Protein AF-A0A368EXA5-F1 (afdb_monomer_lite)

InterPro domains:
  IPR005554 NOL6/Upt22 [PTHR17972] (6-119)
  IPR035367 Nrap protein, domain 2 [PF17403] (16-129)

Structure (mmCIF, N/CA/C/O backbone):
data_AF-A0A368EXA5-F1
#
_entry.id   AF-A0A368EXA5-F1
#
loop_
_atom_site.group_PDB
_atom_site.id
_atom_site.type_symbol
_atom_site.label_atom_id
_atom_site.label_alt_id
_atom_site.label_comp_id
_atom_site.label_asym_id
_atom_site.label_entity_id
_atom_site.label_seq_id
_atom_site.pdbx_PDB_ins_code
_atom_site.Cartn_x
_atom_site.Cartn_y
_atom_site.Cartn_z
_atom_site.occupancy
_atom_site.B_iso_or_equiv
_atom_site.auth_seq_id
_atom_site.auth_comp_id
_atom_site.auth_asym_id
_atom_site.auth_atom_id
_atom_site.pdbx_PDB_model_num
ATOM 1 N N . MET A 1 1 ? -4.410 -2.209 -12.835 1.00 87.94 1 MET A N 1
ATOM 2 C CA . MET A 1 1 ? -4.441 -1.859 -11.390 1.00 87.94 1 MET A CA 1
ATOM 3 C C . MET A 1 1 ? -5.805 -1.434 -10.788 1.00 87.94 1 MET A C 1
ATOM 5 O O . MET A 1 1 ? -6.372 -2.212 -10.031 1.00 87.94 1 MET A O 1
ATOM 9 N N . ILE A 1 2 ? -6.370 -0.237 -11.056 1.00 87.06 2 ILE A N 1
ATOM 10 C CA . ILE A 1 2 ? -7.522 0.327 -10.282 1.00 87.06 2 ILE A CA 1
ATOM 11 C C . ILE A 1 2 ? -8.749 -0.602 -10.238 1.00 87.06 2 ILE A C 1
ATOM 13 O O . ILE A 1 2 ? -9.361 -0.794 -9.188 1.00 87.06 2 ILE A O 1
ATOM 17 N N . ARG A 1 3 ? -9.100 -1.219 -11.372 1.00 88.31 3 ARG A N 1
ATOM 18 C CA . ARG A 1 3 ? -10.229 -2.160 -11.454 1.00 88.31 3 ARG A CA 1
ATOM 19 C C . ARG A 1 3 ? -10.020 -3.400 -10.575 1.00 88.31 3 ARG A C 1
ATOM 21 O O . ARG A 1 3 ? -10.977 -3.842 -9.946 1.00 88.31 3 ARG A O 1
ATOM 28 N N . ARG A 1 4 ? -8.788 -3.927 -10.514 1.00 88.38 4 ARG A N 1
ATOM 29 C CA . ARG A 1 4 ? -8.401 -5.048 -9.635 1.00 88.38 4 ARG A CA 1
ATOM 30 C C . ARG A 1 4 ? -8.573 -4.647 -8.175 1.00 88.38 4 ARG A C 1
ATOM 32 O O . ARG A 1 4 ? -9.306 -5.311 -7.459 1.00 88.38 4 ARG A O 1
ATOM 39 N N . VAL A 1 5 ? -8.003 -3.509 -7.776 1.00 91.62 5 VAL A N 1
ATOM 40 C CA . VAL A 1 5 ? -8.112 -2.992 -6.401 1.00 91.62 5 VAL A CA 1
ATOM 41 C C . VAL A 1 5 ? -9.574 -2.783 -5.998 1.00 91.62 5 VAL A C 1
ATOM 43 O O . VAL A 1 5 ? -10.008 -3.244 -4.948 1.00 91.62 5 VAL A O 1
ATOM 46 N N . SER A 1 6 ? -10.378 -2.159 -6.862 1.00 90.94 6 SER A N 1
ATOM 47 C CA . SER A 1 6 ? -11.809 -1.956 -6.610 1.00 90.94 6 SER A CA 1
ATOM 48 C C . SER A 1 6 ? -12.578 -3.275 -6.459 1.00 90.94 6 SER A C 1
ATOM 50 O O . SER A 1 6 ? -13.429 -3.392 -5.575 1.00 90.94 6 SER A O 1
ATOM 52 N N . ALA A 1 7 ? -12.287 -4.279 -7.292 1.00 91.69 7 ALA A N 1
ATOM 53 C CA . ALA A 1 7 ? -12.899 -5.601 -7.186 1.00 91.69 7 ALA A CA 1
ATOM 54 C C . ALA A 1 7 ? -12.499 -6.305 -5.880 1.00 91.69 7 ALA A C 1
ATOM 56 O O . ALA A 1 7 ? -13.367 -6.822 -5.173 1.00 91.69 7 ALA A O 1
ATOM 57 N N . GLU A 1 8 ? -11.218 -6.243 -5.515 1.00 92.12 8 GLU A N 1
ATOM 58 C CA . GLU A 1 8 ? -10.704 -6.843 -4.285 1.00 92.12 8 GLU A CA 1
ATOM 59 C C . GLU A 1 8 ? -11.193 -6.151 -3.019 1.00 92.12 8 GLU A C 1
ATOM 61 O O . GLU A 1 8 ? -11.305 -6.796 -1.985 1.00 92.12 8 GLU A O 1
ATOM 66 N N . LEU A 1 9 ? -11.572 -4.878 -3.057 1.00 91.88 9 LEU A N 1
ATOM 67 C CA . LEU A 1 9 ? -12.137 -4.196 -1.887 1.00 91.88 9 LEU A CA 1
ATOM 68 C C . LEU A 1 9 ? -13.663 -4.314 -1.798 1.00 91.88 9 LEU A C 1
ATOM 70 O O . LEU A 1 9 ? -14.253 -4.051 -0.747 1.00 91.88 9 LEU A O 1
ATOM 74 N N . ARG A 1 10 ? -14.323 -4.752 -2.875 1.00 90.69 10 ARG A N 1
ATOM 75 C CA . ARG A 1 10 ? -15.781 -4.859 -2.919 1.00 90.69 10 ARG A CA 1
ATOM 76 C C . ARG A 1 10 ? -16.300 -5.826 -1.850 1.00 90.69 10 ARG A C 1
ATOM 78 O O . ARG A 1 10 ? -15.746 -6.910 -1.651 1.00 90.69 10 ARG A O 1
ATOM 85 N N . HIS A 1 11 ? -17.392 -5.423 -1.197 1.00 88.62 11 HIS A N 1
ATOM 86 C CA . HIS A 1 11 ? -18.092 -6.179 -0.150 1.00 88.62 11 HIS A CA 1
ATOM 87 C C . HIS A 1 11 ? -17.242 -6.495 1.098 1.00 88.62 11 HIS A C 1
ATOM 89 O O . HIS A 1 11 ? -17.533 -7.449 1.813 1.00 88.62 11 HIS A O 1
ATOM 95 N N . LYS A 1 12 ? -16.188 -5.712 1.373 1.00 92.00 12 LYS A N 1
ATOM 96 C CA . LYS A 1 12 ? -15.329 -5.868 2.561 1.00 92.00 12 LYS A CA 1
ATOM 97 C C . LYS A 1 12 ? -15.445 -4.644 3.466 1.00 92.00 12 LYS A C 1
ATOM 99 O O . LYS A 1 12 ? -14.529 -3.832 3.546 1.00 92.00 12 LYS A O 1
ATOM 104 N N . GLU A 1 13 ? -16.590 -4.502 4.130 1.00 92.12 13 GLU A N 1
ATOM 105 C CA . GLU A 1 13 ? -16.965 -3.298 4.894 1.00 92.12 13 GLU A CA 1
ATOM 106 C C . GLU A 1 13 ? -15.919 -2.883 5.937 1.00 92.12 13 GLU A C 1
ATOM 108 O O . GLU A 1 13 ? -15.525 -1.716 5.974 1.00 92.12 13 GLU A O 1
ATOM 113 N N . ASN A 1 14 ? -15.401 -3.833 6.725 1.00 92.00 14 ASN A N 1
ATOM 114 C CA . ASN A 1 14 ? -14.356 -3.553 7.718 1.00 92.00 14 ASN A CA 1
ATOM 115 C C . ASN A 1 14 ? -13.059 -3.055 7.069 1.00 92.00 14 ASN A C 1
ATOM 117 O O . ASN A 1 14 ? -12.402 -2.171 7.610 1.00 92.00 14 ASN A O 1
ATOM 121 N N . ILE A 1 15 ? -12.703 -3.579 5.896 1.00 95.12 15 ILE A N 1
ATOM 122 C CA . ILE A 1 15 ? -11.486 -3.185 5.177 1.00 95.12 15 ILE A CA 1
ATOM 123 C C . ILE A 1 15 ? -11.644 -1.790 4.581 1.00 95.12 15 ILE A C 1
ATOM 125 O O . ILE A 1 15 ? -10.756 -0.955 4.725 1.00 95.12 15 ILE A O 1
ATOM 129 N N . VAL A 1 16 ? -12.790 -1.508 3.961 1.00 95.38 16 VAL A N 1
ATOM 130 C CA . VAL A 1 16 ? -13.098 -0.174 3.427 1.00 95.38 16 VAL A CA 1
ATOM 131 C C . VAL A 1 16 ? -13.150 0.862 4.556 1.00 95.38 16 VAL A C 1
ATOM 133 O O . VAL A 1 16 ? -12.597 1.952 4.419 1.00 95.38 16 VAL A O 1
ATOM 136 N N . SER A 1 17 ? -13.736 0.508 5.702 1.00 95.69 17 SER A N 1
ATOM 137 C CA . SER A 1 17 ? -13.756 1.362 6.895 1.00 95.69 17 SER A CA 1
ATOM 138 C C . SER A 1 17 ? -12.348 1.599 7.452 1.00 95.69 17 SER A C 1
ATOM 140 O O . SER A 1 17 ? -12.006 2.731 7.798 1.00 95.69 17 SER A O 1
ATOM 142 N N . ALA A 1 18 ? -11.500 0.565 7.489 1.00 95.75 18 ALA A N 1
ATOM 143 C CA . ALA A 1 18 ? -10.103 0.694 7.898 1.00 95.75 18 ALA A CA 1
ATOM 144 C C . ALA A 1 18 ? -9.320 1.617 6.958 1.00 95.75 18 ALA A C 1
ATOM 146 O O . ALA A 1 18 ? -8.599 2.491 7.431 1.00 95.75 18 ALA A O 1
ATOM 147 N N . LEU A 1 19 ? -9.502 1.469 5.642 1.00 96.38 19 LEU A N 1
ATOM 148 C CA . LEU A 1 19 ? -8.898 2.341 4.635 1.00 96.38 19 LEU A CA 1
ATOM 149 C C . LEU A 1 19 ? -9.313 3.798 4.834 1.00 96.38 19 LEU A C 1
ATOM 151 O O . LEU A 1 19 ? -8.451 4.667 4.897 1.00 96.38 19 LEU A O 1
ATOM 155 N N . ALA A 1 20 ? -10.607 4.071 5.021 1.00 96.50 20 ALA A N 1
ATOM 156 C CA . ALA A 1 20 ? -11.093 5.428 5.262 1.00 96.50 20 ALA A CA 1
ATOM 157 C C . ALA A 1 20 ? -10.461 6.060 6.519 1.00 96.50 20 ALA A C 1
ATOM 159 O O . ALA A 1 20 ? -10.049 7.224 6.501 1.00 96.50 20 ALA A O 1
ATOM 160 N N . LEU A 1 21 ? -10.339 5.286 7.603 1.00 96.62 21 LEU A N 1
ATOM 161 C CA . LEU A 1 21 ? -9.697 5.732 8.842 1.00 96.62 21 LEU A CA 1
ATOM 162 C C . LEU A 1 21 ? -8.185 5.934 8.673 1.00 96.62 21 LEU A C 1
ATOM 164 O O . LEU A 1 21 ? -7.654 6.936 9.155 1.00 96.62 21 LEU A O 1
ATOM 168 N N . ALA A 1 22 ? -7.500 5.040 7.959 1.00 95.94 22 ALA A N 1
ATOM 169 C CA . ALA A 1 22 ? -6.078 5.167 7.653 1.00 95.94 22 ALA A CA 1
ATOM 170 C C . ALA A 1 22 ? -5.806 6.408 6.791 1.00 95.94 22 ALA A C 1
ATOM 172 O O . ALA A 1 22 ? -5.013 7.262 7.183 1.00 95.94 22 ALA A O 1
ATOM 173 N N . THR A 1 23 ? -6.534 6.587 5.687 1.00 95.94 23 THR A N 1
ATOM 174 C CA . THR A 1 23 ? -6.469 7.789 4.844 1.00 95.94 23 THR A CA 1
ATOM 175 C C . THR A 1 23 ? -6.664 9.057 5.669 1.00 95.94 23 THR A C 1
ATOM 177 O O . THR A 1 23 ? -5.891 10.013 5.555 1.00 95.94 23 THR A O 1
ATOM 180 N N . ARG A 1 24 ? -7.676 9.084 6.547 1.00 95.62 24 ARG A N 1
ATOM 181 C CA . ARG A 1 24 ? -7.915 10.233 7.426 1.00 95.62 24 ARG A CA 1
ATOM 182 C C . ARG A 1 24 ? -6.729 10.490 8.358 1.00 95.62 24 ARG A C 1
ATOM 184 O O . ARG A 1 24 ? -6.368 11.652 8.545 1.00 95.62 24 ARG A O 1
ATOM 191 N N . TRP A 1 25 ? -6.129 9.438 8.908 1.00 95.19 25 TRP A N 1
ATOM 192 C CA . TRP A 1 25 ? -4.971 9.511 9.799 1.00 95.19 25 TRP A CA 1
ATOM 193 C C . TRP A 1 25 ? -3.721 10.079 9.109 1.00 95.19 25 TRP A C 1
ATOM 195 O O . TRP A 1 25 ? -3.027 10.901 9.715 1.00 95.19 25 TRP A O 1
ATOM 205 N N . PHE A 1 26 ? -3.451 9.691 7.855 1.00 95.19 26 PHE A N 1
ATOM 206 C CA . PHE A 1 26 ? -2.326 10.219 7.066 1.00 95.19 26 PHE A CA 1
ATOM 207 C C . PHE A 1 26 ? -2.554 11.681 6.685 1.00 95.19 26 PHE A C 1
ATOM 209 O O . PHE A 1 26 ? -1.711 12.541 6.956 1.00 95.19 26 PHE A O 1
ATOM 216 N N . ARG A 1 27 ? -3.748 12.002 6.167 1.00 94.88 27 ARG A N 1
ATOM 217 C CA . ARG A 1 27 ? -4.118 13.382 5.821 1.00 94.88 27 ARG A CA 1
ATOM 218 C C . ARG A 1 27 ? -4.037 14.322 7.020 1.00 94.88 27 ARG A C 1
ATOM 220 O O . ARG A 1 27 ? -3.544 15.437 6.875 1.00 94.88 27 ARG A O 1
ATOM 227 N N . SER A 1 28 ? -4.473 13.890 8.208 1.00 94.88 28 SER A N 1
ATOM 228 C CA . SER A 1 28 ? -4.414 14.725 9.417 1.00 94.88 28 SER A CA 1
ATOM 229 C C . SER A 1 28 ? -2.989 15.015 9.899 1.00 94.88 28 SER A C 1
ATOM 231 O O . SER A 1 28 ? -2.808 15.888 10.739 1.00 94.88 28 SER A O 1
ATOM 233 N N . ARG A 1 29 ? -1.987 14.284 9.397 1.00 93.50 29 ARG A N 1
ATOM 234 C CA . ARG A 1 29 ? -0.558 14.462 9.707 1.00 93.50 29 ARG A CA 1
ATOM 235 C C . ARG A 1 29 ? 0.218 15.143 8.581 1.00 93.50 29 ARG A C 1
ATOM 237 O O . ARG A 1 29 ? 1.430 15.267 8.674 1.00 93.50 29 ARG A O 1
ATOM 244 N N . GLY A 1 30 ? -0.467 15.581 7.523 1.00 94.38 30 GLY A N 1
ATOM 245 C CA . GLY A 1 30 ? 0.168 16.230 6.376 1.00 94.38 30 GLY A CA 1
ATOM 246 C C . GLY A 1 30 ? 0.955 15.283 5.464 1.00 94.38 30 GLY A C 1
ATOM 247 O O . GLY A 1 30 ? 1.654 15.767 4.582 1.00 94.38 30 GLY A O 1
ATOM 248 N N . LEU A 1 31 ? 0.809 13.966 5.639 1.00 94.69 31 LEU A N 1
ATOM 249 C CA . LEU A 1 31 ? 1.491 12.927 4.862 1.00 94.69 31 LEU A CA 1
ATOM 250 C C . LEU A 1 31 ? 0.687 12.610 3.591 1.00 94.69 31 LEU A C 1
ATOM 252 O O . LEU A 1 31 ? 0.013 11.585 3.502 1.00 94.69 31 LEU A O 1
ATOM 256 N N . LYS A 1 32 ? 0.668 13.555 2.646 1.00 93.69 32 LYS A N 1
ATOM 257 C CA . LYS A 1 32 ? -0.179 13.511 1.436 1.00 93.69 32 LYS A CA 1
ATOM 258 C C . LYS A 1 32 ? 0.275 12.473 0.410 1.00 93.69 32 LYS A C 1
ATOM 260 O O . LYS A 1 32 ? -0.539 12.029 -0.386 1.00 93.69 32 LYS A O 1
ATOM 265 N N . GLU A 1 33 ? 1.550 12.111 0.440 1.00 95.12 33 GLU A N 1
ATOM 266 C CA . GLU A 1 33 ? 2.183 11.077 -0.378 1.00 95.12 33 GLU A CA 1
ATOM 267 C C . GLU A 1 33 ? 1.652 9.666 -0.080 1.00 95.12 33 GLU A C 1
ATOM 269 O O . GLU A 1 33 ? 1.758 8.778 -0.920 1.00 95.12 33 GLU A O 1
ATOM 274 N N . PHE A 1 34 ? 1.028 9.467 1.085 1.00 96.06 34 PHE A N 1
ATOM 275 C CA . PHE A 1 34 ? 0.217 8.287 1.383 1.00 96.06 34 PHE A CA 1
ATOM 276 C C . PHE A 1 34 ? -1.216 8.526 0.902 1.00 96.06 34 PHE A C 1
ATOM 278 O O . PHE A 1 34 ? -2.142 8.706 1.699 1.00 96.06 34 PHE A O 1
ATOM 285 N N . ASP A 1 35 ? -1.377 8.609 -0.415 1.00 94.94 35 ASP A N 1
ATOM 286 C CA . ASP A 1 35 ? -2.663 8.898 -1.038 1.00 94.94 35 ASP A CA 1
ATOM 287 C C . ASP A 1 35 ? -3.626 7.696 -1.022 1.00 94.94 35 ASP A C 1
ATOM 289 O O . ASP A 1 35 ? -3.282 6.568 -0.660 1.00 94.94 35 ASP A O 1
ATOM 293 N N . ASP A 1 36 ? -4.878 7.952 -1.402 1.00 95.00 36 ASP A N 1
ATOM 294 C CA . ASP A 1 36 ? -5.948 6.953 -1.366 1.00 95.00 36 ASP A CA 1
ATOM 295 C C . ASP A 1 36 ? -5.646 5.745 -2.263 1.00 95.00 36 ASP A C 1
ATOM 297 O O . ASP A 1 36 ? -6.035 4.622 -1.935 1.00 95.00 36 ASP A O 1
ATOM 301 N N . LEU A 1 37 ? -4.964 5.967 -3.391 1.00 95.25 37 LEU A N 1
ATOM 302 C CA . LEU A 1 37 ? -4.655 4.919 -4.350 1.00 95.25 37 LEU A CA 1
ATOM 303 C C . LEU A 1 37 ? -3.581 3.994 -3.791 1.00 95.25 37 LEU A C 1
ATOM 305 O O . LEU A 1 37 ? -3.781 2.781 -3.764 1.00 95.25 37 LEU A O 1
ATOM 309 N N . LEU A 1 38 ? -2.483 4.561 -3.297 1.00 96.62 38 LEU A N 1
ATOM 310 C CA . LEU A 1 38 ? -1.417 3.796 -2.679 1.00 96.62 38 LEU A CA 1
ATOM 311 C C . LEU A 1 38 ? -1.930 3.009 -1.472 1.00 96.62 38 LEU A C 1
ATOM 313 O O . LEU A 1 38 ? -1.657 1.815 -1.370 1.00 96.62 38 LEU A O 1
ATOM 317 N N . LEU A 1 39 ? -2.684 3.646 -0.571 1.00 97.25 39 LEU A N 1
ATOM 318 C CA . LEU A 1 39 ? -3.203 2.976 0.624 1.00 97.25 39 LEU A CA 1
ATOM 319 C C . LEU A 1 39 ? -4.133 1.812 0.258 1.00 97.25 39 LEU A C 1
ATOM 321 O O . LEU A 1 39 ? -4.057 0.746 0.873 1.00 97.25 39 LEU A O 1
ATOM 325 N N . ALA A 1 40 ? -4.969 1.979 -0.771 1.00 97.44 40 ALA A N 1
ATOM 326 C CA . ALA A 1 40 ? -5.820 0.913 -1.286 1.00 97.44 40 ALA A CA 1
ATOM 327 C C . ALA A 1 40 ? -5.006 -0.229 -1.920 1.00 97.44 40 ALA A C 1
ATOM 329 O O . ALA A 1 40 ? -5.275 -1.396 -1.632 1.00 97.44 40 ALA A O 1
ATOM 330 N N . CYS A 1 41 ? -3.995 0.089 -2.735 1.00 97.44 41 CYS A N 1
ATOM 331 C CA . CYS A 1 41 ? -3.081 -0.898 -3.311 1.00 97.44 41 CYS A CA 1
ATOM 332 C C . CYS A 1 41 ? -2.347 -1.684 -2.217 1.00 97.44 41 CYS A C 1
ATOM 334 O O . CYS A 1 41 ? -2.330 -2.913 -2.246 1.00 97.44 41 CYS A O 1
ATOM 336 N N . PHE A 1 42 ? -1.817 -0.990 -1.210 1.00 97.12 42 PHE A N 1
ATOM 337 C CA . PHE A 1 42 ? -1.124 -1.606 -0.085 1.00 97.12 42 PHE A CA 1
ATOM 338 C C . PHE A 1 42 ? -2.051 -2.539 0.703 1.00 97.12 42 PHE A C 1
ATOM 340 O O . PHE A 1 42 ? -1.689 -3.676 0.977 1.00 97.12 42 PHE A O 1
ATOM 347 N N . MET A 1 43 ? -3.292 -2.126 0.988 1.00 97.31 43 MET A N 1
ATOM 348 C CA . MET A 1 43 ? -4.275 -2.987 1.660 1.00 97.31 43 MET A CA 1
ATOM 349 C C . MET A 1 43 ? -4.598 -4.254 0.858 1.00 97.31 43 MET A C 1
ATOM 351 O O . MET A 1 43 ? -4.711 -5.334 1.434 1.00 97.31 43 MET A O 1
ATOM 355 N N . VAL A 1 44 ? -4.742 -4.141 -0.466 1.00 96.88 44 VAL A N 1
ATOM 356 C CA . VAL A 1 44 ? -4.959 -5.311 -1.331 1.00 96.88 44 VAL A CA 1
ATOM 357 C C . VAL A 1 44 ? -3.744 -6.232 -1.319 1.00 96.88 44 VAL A C 1
ATOM 359 O O . VAL A 1 44 ? -3.913 -7.444 -1.225 1.00 96.88 44 VAL A O 1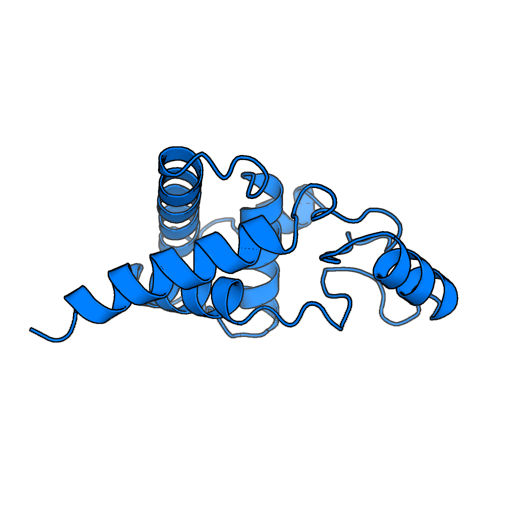
ATOM 362 N N . ARG A 1 45 ? -2.525 -5.685 -1.305 1.00 95.88 45 ARG A N 1
ATOM 363 C CA . ARG A 1 45 ? -1.316 -6.497 -1.149 1.00 95.88 45 ARG A CA 1
ATOM 364 C C . ARG A 1 45 ? -1.315 -7.274 0.173 1.00 95.88 45 ARG A C 1
ATOM 366 O O . ARG A 1 45 ? -1.064 -8.474 0.167 1.00 95.88 45 ARG A O 1
ATOM 373 N N . LEU A 1 46 ? -1.693 -6.637 1.284 1.00 96.06 46 LEU A N 1
ATOM 374 C CA . LEU A 1 46 ? -1.811 -7.313 2.586 1.00 96.06 46 LEU A CA 1
ATOM 375 C C . LEU A 1 46 ? -2.902 -8.393 2.617 1.00 96.06 46 LEU A C 1
ATOM 377 O O . LEU A 1 46 ? -2.781 -9.354 3.377 1.00 96.06 46 LEU A O 1
ATOM 381 N N . LEU A 1 47 ? -3.965 -8.236 1.823 1.00 95.25 47 LEU A N 1
ATOM 382 C CA . LEU A 1 47 ? -4.986 -9.269 1.634 1.00 95.25 47 LEU A CA 1
ATOM 383 C C . LEU A 1 47 ? -4.427 -10.483 0.885 1.00 95.25 47 LEU A C 1
ATOM 385 O O . LEU A 1 47 ? -4.703 -11.613 1.276 1.00 95.25 47 LEU A O 1
ATOM 389 N N . GLU A 1 48 ? -3.643 -10.256 -0.169 1.00 93.38 48 GLU A N 1
ATOM 390 C CA . GLU A 1 48 ? -3.007 -11.319 -0.961 1.00 93.38 48 GLU A CA 1
ATOM 391 C C . GLU A 1 48 ? -1.952 -12.088 -0.151 1.00 93.38 48 GLU A C 1
ATOM 393 O O . GLU A 1 48 ? -1.842 -13.306 -0.274 1.00 93.38 48 GLU A O 1
ATOM 398 N N . GLU A 1 49 ? -1.230 -11.399 0.735 1.00 93.31 49 GLU A N 1
ATOM 399 C CA . GLU A 1 49 ? -0.247 -11.998 1.651 1.00 93.31 49 GLU A CA 1
ATOM 400 C C . GLU A 1 49 ? -0.869 -12.596 2.926 1.00 93.31 49 GLU A C 1
ATOM 402 O O . GLU A 1 49 ? -0.155 -13.138 3.767 1.00 93.31 49 GLU A O 1
ATOM 407 N N . ASN A 1 50 ? -2.194 -12.514 3.098 1.00 92.94 50 ASN A N 1
ATOM 408 C CA . ASN A 1 50 ? -2.917 -12.940 4.305 1.00 92.94 50 ASN A CA 1
ATOM 409 C C . ASN A 1 50 ? -2.481 -12.235 5.611 1.00 92.94 50 ASN A C 1
ATOM 411 O O . ASN A 1 50 ? -2.766 -12.722 6.707 1.00 92.94 50 ASN A O 1
ATOM 415 N N . VAL A 1 51 ? -1.842 -11.064 5.525 1.00 90.81 51 VAL A N 1
ATOM 416 C CA . VAL A 1 51 ? -1.537 -10.202 6.684 1.00 90.81 51 VAL A CA 1
ATOM 417 C C . VAL A 1 51 ? -2.822 -9.575 7.239 1.00 90.81 51 VAL A C 1
ATOM 419 O O . VAL A 1 51 ? -3.015 -9.456 8.456 1.00 90.81 51 VAL A O 1
ATOM 422 N N . VAL A 1 52 ? -3.729 -9.201 6.336 1.00 91.00 52 VAL A N 1
ATOM 423 C CA . VAL A 1 52 ? -5.102 -8.793 6.643 1.00 91.00 52 VAL A CA 1
ATOM 424 C C . VAL A 1 52 ? -6.043 -9.836 6.053 1.00 91.00 52 VAL A C 1
ATOM 426 O O . VAL A 1 52 ? -5.902 -10.215 4.896 1.00 91.00 52 VAL A O 1
ATOM 429 N N . VAL A 1 53 ? -7.037 -10.283 6.820 1.00 87.69 53 VAL A N 1
ATOM 430 C CA . VAL A 1 53 ? -8.043 -11.240 6.330 1.00 87.69 53 VAL A CA 1
ATOM 431 C C . VAL A 1 53 ? -9.446 -10.654 6.396 1.00 87.69 53 VAL A C 1
ATOM 433 O O . VAL A 1 53 ? -9.773 -9.855 7.271 1.00 87.69 53 VAL A O 1
ATOM 436 N N . LYS A 1 54 ? -10.311 -11.084 5.470 1.00 81.50 54 LYS A N 1
ATOM 437 C CA . LYS A 1 54 ? -11.655 -10.512 5.253 1.00 81.50 54 LYS A CA 1
ATOM 438 C C . LYS A 1 54 ? -12.541 -10.490 6.506 1.00 81.50 54 LYS A C 1
ATOM 440 O O . LYS A 1 54 ? -13.402 -9.628 6.617 1.00 81.50 54 LYS A O 1
ATOM 445 N N . GLN A 1 55 ? -12.348 -11.445 7.413 1.00 85.00 55 GLN A N 1
ATOM 446 C CA . GLN A 1 55 ? -13.184 -11.661 8.601 1.00 85.00 55 GLN A CA 1
ATOM 447 C C . GLN A 1 55 ? -12.629 -10.989 9.867 1.00 85.00 55 GLN A C 1
ATOM 449 O O . GLN A 1 55 ? -13.218 -11.135 10.934 1.00 85.00 55 GLN A O 1
ATOM 454 N N . GLN A 1 56 ? -11.505 -10.270 9.777 1.00 90.12 56 GLN A N 1
ATOM 455 C CA . GLN A 1 56 ? -10.975 -9.526 10.917 1.00 90.12 56 GLN A CA 1
ATOM 456 C C . GLN A 1 56 ? -11.910 -8.384 11.314 1.00 90.12 56 GLN A C 1
ATOM 458 O O . GLN A 1 56 ? -12.537 -7.725 10.475 1.00 90.12 56 GLN A O 1
ATOM 463 N N . ASP A 1 57 ? -11.972 -8.126 12.616 1.00 93.69 57 ASP A N 1
ATOM 464 C CA . ASP A 1 57 ? -12.590 -6.917 13.134 1.00 93.69 57 ASP A CA 1
ATOM 465 C C . ASP A 1 57 ? -11.796 -5.677 12.686 1.00 93.69 57 ASP A C 1
ATOM 467 O O . ASP A 1 57 ? -10.587 -5.730 12.438 1.00 93.69 57 ASP A O 1
ATOM 471 N N . LEU A 1 58 ? -12.489 -4.541 12.598 1.00 93.06 58 LEU A N 1
ATOM 472 C CA . LEU A 1 58 ? -11.933 -3.276 12.119 1.00 93.06 58 LEU A CA 1
ATOM 473 C C . LEU A 1 58 ? -10.628 -2.876 12.829 1.00 93.06 58 LEU A C 1
ATOM 475 O O . LEU A 1 58 ? -9.700 -2.374 12.192 1.00 93.06 58 LEU A O 1
ATOM 479 N N . LEU A 1 59 ? -10.543 -3.085 14.143 1.00 92.88 59 LEU A N 1
ATOM 480 C CA . LEU A 1 59 ? -9.378 -2.684 14.919 1.00 92.88 59 LEU A CA 1
ATOM 481 C C . LEU A 1 59 ? -8.166 -3.562 14.591 1.00 92.88 59 LEU A C 1
ATOM 483 O O . LEU A 1 59 ? -7.056 -3.041 14.465 1.00 92.88 59 LEU A O 1
ATOM 487 N N . THR A 1 60 ? -8.371 -4.869 14.437 1.00 92.81 60 THR A N 1
ATOM 488 C CA . THR A 1 60 ? -7.321 -5.792 13.997 1.00 92.81 60 THR A CA 1
ATOM 489 C C . THR A 1 60 ? -6.833 -5.448 12.591 1.00 92.81 60 THR A C 1
ATOM 491 O O . THR A 1 60 ? -5.619 -5.393 12.388 1.00 92.81 60 THR A O 1
ATOM 494 N N . VAL A 1 61 ? -7.737 -5.123 11.656 1.00 95.50 61 VAL A N 1
ATOM 495 C CA . VAL A 1 61 ? -7.359 -4.662 10.306 1.00 95.50 61 VAL A CA 1
ATOM 496 C C . VAL A 1 61 ? -6.477 -3.414 10.386 1.00 95.50 61 VAL A C 1
ATOM 498 O O . VAL A 1 61 ? -5.390 -3.397 9.816 1.00 95.50 61 VAL A O 1
ATOM 501 N N . LEU A 1 62 ? -6.900 -2.389 11.135 1.00 94.75 62 LEU A N 1
ATOM 502 C CA . LEU A 1 62 ? -6.122 -1.157 11.308 1.00 94.75 62 LEU A CA 1
ATOM 503 C C . LEU A 1 62 ? -4.750 -1.423 11.925 1.00 94.75 62 LEU A C 1
ATOM 505 O O . LEU A 1 62 ? -3.748 -0.897 11.446 1.00 94.75 62 LEU A O 1
ATOM 509 N N . ARG A 1 63 ? -4.694 -2.240 12.982 1.00 93.25 63 ARG A N 1
ATOM 510 C CA . ARG A 1 63 ? -3.437 -2.584 13.651 1.00 93.25 63 ARG A CA 1
ATOM 511 C C . ARG A 1 63 ? -2.475 -3.253 12.676 1.00 93.25 63 ARG A C 1
ATOM 513 O O . ARG A 1 63 ? -1.328 -2.830 12.592 1.00 93.25 63 ARG A O 1
ATOM 520 N N . ASN A 1 64 ? -2.934 -4.268 11.949 1.00 94.44 64 ASN A N 1
ATOM 521 C CA . ASN A 1 64 ? -2.093 -5.003 11.009 1.00 94.44 64 ASN A CA 1
ATOM 522 C C . ASN A 1 64 ? -1.652 -4.107 9.845 1.00 94.44 64 ASN A C 1
ATOM 524 O O . ASN A 1 64 ? -0.483 -4.132 9.476 1.00 94.44 64 ASN A O 1
ATOM 528 N N . PHE A 1 65 ? -2.546 -3.258 9.335 1.00 95.38 65 PHE A N 1
ATOM 529 C CA . PHE A 1 65 ? -2.231 -2.293 8.284 1.00 95.38 65 PHE A CA 1
ATOM 530 C C . PHE A 1 65 ? -1.137 -1.304 8.710 1.00 95.38 65 PHE A C 1
ATOM 532 O O . PHE A 1 65 ? -0.135 -1.150 8.014 1.00 95.38 65 PHE A O 1
ATOM 539 N N . PHE A 1 66 ? -1.276 -0.672 9.881 1.00 93.88 66 PHE A N 1
ATOM 540 C CA . PHE A 1 66 ? -0.259 0.255 10.385 1.00 93.88 66 PHE A CA 1
ATOM 541 C C . PHE A 1 66 ? 1.054 -0.449 10.729 1.00 93.88 66 PHE A C 1
ATOM 543 O O . PHE A 1 66 ? 2.114 0.090 10.425 1.00 93.88 66 PHE A O 1
ATOM 550 N N . LEU A 1 67 ? 1.006 -1.645 11.325 1.00 92.88 67 LEU A N 1
ATOM 551 C CA . LEU A 1 67 ? 2.213 -2.433 11.579 1.00 92.88 67 LEU A CA 1
ATOM 552 C C . LEU A 1 67 ? 2.944 -2.766 10.277 1.00 92.88 67 LEU A C 1
ATOM 554 O O . LEU A 1 67 ? 4.164 -2.646 10.240 1.00 92.88 67 LEU A O 1
ATOM 558 N N . ALA A 1 68 ? 2.222 -3.131 9.219 1.00 94.25 68 ALA A N 1
ATOM 559 C CA . ALA A 1 68 ? 2.822 -3.418 7.924 1.00 94.25 68 ALA A CA 1
ATOM 560 C C . ALA A 1 68 ? 3.465 -2.174 7.293 1.00 94.25 68 ALA A C 1
ATOM 562 O O . ALA A 1 68 ? 4.587 -2.264 6.815 1.00 94.25 68 ALA A O 1
ATOM 563 N N . ILE A 1 69 ? 2.819 -1.000 7.353 1.00 93.38 69 ILE A N 1
ATOM 564 C CA . ILE A 1 69 ? 3.429 0.245 6.849 1.00 93.38 69 ILE A CA 1
ATOM 565 C C . ILE A 1 69 ? 4.690 0.611 7.641 1.00 93.38 69 ILE A C 1
ATOM 567 O O . ILE A 1 69 ? 5.701 0.987 7.054 1.00 93.38 69 ILE A O 1
ATOM 571 N N . VAL A 1 70 ? 4.645 0.521 8.974 1.00 91.19 70 VAL A N 1
ATOM 572 C CA . VAL A 1 70 ? 5.781 0.887 9.839 1.00 91.19 70 VAL A CA 1
ATOM 573 C C . VAL A 1 70 ? 6.976 -0.047 9.643 1.00 91.19 70 VAL A C 1
ATOM 575 O O . VAL A 1 70 ? 8.115 0.396 9.760 1.00 91.19 70 VAL A O 1
ATOM 578 N N . ASN A 1 71 ? 6.718 -1.319 9.337 1.00 90.56 71 ASN A N 1
ATOM 579 C CA . ASN A 1 71 ? 7.743 -2.336 9.105 1.00 90.56 71 ASN A CA 1
ATOM 580 C C . ASN A 1 71 ? 7.955 -2.631 7.613 1.00 90.56 71 ASN A C 1
ATOM 582 O O . ASN A 1 71 ? 8.452 -3.703 7.275 1.00 90.56 71 ASN A O 1
ATOM 586 N N . TRP A 1 72 ? 7.560 -1.720 6.720 1.00 92.19 72 TRP A N 1
ATOM 587 C CA . TRP A 1 72 ? 7.723 -1.927 5.286 1.00 92.19 72 TRP A CA 1
ATOM 588 C C . TRP A 1 72 ? 9.216 -2.012 4.939 1.00 92.19 72 TRP A C 1
ATOM 590 O O . TRP A 1 72 ? 9.956 -1.035 5.075 1.00 92.19 72 TRP A O 1
ATOM 600 N N . ASP A 1 73 ? 9.653 -3.187 4.481 1.00 92.44 73 ASP A N 1
ATOM 601 C CA . ASP A 1 73 ? 10.986 -3.383 3.921 1.00 92.44 73 ASP A CA 1
ATOM 602 C C . ASP A 1 73 ? 11.133 -2.622 2.594 1.00 92.44 73 ASP A C 1
ATOM 604 O O . ASP A 1 73 ? 10.517 -2.956 1.585 1.00 92.44 73 ASP A O 1
ATOM 608 N N . THR A 1 74 ? 11.951 -1.572 2.617 1.00 93.19 74 THR A N 1
ATOM 609 C CA . THR A 1 74 ? 12.224 -0.711 1.455 1.00 93.19 74 THR A CA 1
ATOM 610 C C . THR A 1 74 ? 13.425 -1.174 0.634 1.00 93.19 74 THR A C 1
ATOM 612 O O . THR A 1 74 ? 13.762 -0.532 -0.358 1.00 93.19 74 THR A O 1
ATOM 615 N N . SER A 1 75 ? 14.090 -2.262 1.039 1.00 93.56 75 SER A N 1
ATOM 616 C CA . SER A 1 75 ? 15.206 -2.845 0.286 1.00 93.56 75 SER A CA 1
ATOM 617 C C . SER A 1 75 ? 14.750 -3.707 -0.891 1.00 93.56 75 SER A C 1
ATOM 619 O O . SER A 1 75 ? 15.540 -3.981 -1.793 1.00 93.56 75 SER A O 1
ATOM 621 N N . VAL A 1 76 ? 13.473 -4.091 -0.902 1.00 94.25 76 VAL A N 1
ATOM 622 C CA . VAL A 1 76 ? 12.854 -4.915 -1.938 1.00 94.25 76 VAL A CA 1
ATOM 623 C C . VAL A 1 76 ? 11.720 -4.162 -2.620 1.00 94.25 76 VAL A C 1
ATOM 625 O O . VAL A 1 76 ? 11.023 -3.347 -2.010 1.00 94.25 76 VAL A O 1
ATOM 628 N N . ALA A 1 77 ? 11.526 -4.443 -3.906 1.00 95.00 77 ALA A N 1
ATOM 629 C CA . ALA A 1 77 ? 10.325 -4.020 -4.603 1.00 95.00 77 ALA A CA 1
ATOM 630 C C . ALA A 1 77 ? 9.168 -4.926 -4.181 1.00 95.00 77 ALA A C 1
ATOM 632 O O . ALA A 1 77 ? 9.309 -6.147 -4.143 1.00 95.00 77 ALA A O 1
ATOM 633 N N . ILE A 1 78 ? 8.025 -4.323 -3.869 1.00 95.75 78 ILE A N 1
ATOM 634 C CA . ILE A 1 78 ? 6.767 -5.050 -3.687 1.00 95.75 78 ILE A CA 1
ATOM 635 C C . ILE A 1 78 ? 5.748 -4.559 -4.712 1.00 95.75 78 ILE A C 1
ATOM 637 O O . ILE A 1 78 ? 5.991 -3.593 -5.436 1.00 95.75 78 ILE A O 1
ATOM 641 N N . GLY A 1 79 ? 4.571 -5.175 -4.751 1.00 94.75 79 GLY A N 1
ATOM 642 C CA . GLY A 1 79 ? 3.439 -4.657 -5.508 1.00 94.75 79 GLY A CA 1
ATOM 643 C C . GLY A 1 79 ? 2.674 -5.754 -6.223 1.00 94.75 79 GLY A C 1
ATOM 644 O O . GLY A 1 79 ? 2.488 -6.842 -5.684 1.00 94.75 79 GLY A O 1
ATOM 645 N N . PHE A 1 80 ? 2.200 -5.436 -7.422 1.00 95.25 80 PHE A N 1
ATOM 646 C CA . PHE A 1 80 ? 1.379 -6.324 -8.246 1.00 95.25 80 PHE A CA 1
ATOM 647 C C . PHE A 1 80 ? 2.087 -6.821 -9.503 1.00 95.25 80 PHE A C 1
ATOM 649 O O . PHE A 1 80 ? 1.427 -7.445 -10.338 1.00 95.25 80 PHE A O 1
ATOM 656 N N . HIS A 1 81 ? 3.368 -6.483 -9.657 1.00 93.38 81 HIS A N 1
ATOM 657 C CA . HIS A 1 81 ? 4.123 -6.748 -10.868 1.00 93.38 81 HIS A CA 1
ATOM 658 C C . HIS A 1 81 ? 4.206 -8.252 -11.174 1.00 93.38 81 HIS A C 1
ATOM 660 O O . HIS A 1 81 ? 4.115 -9.066 -10.252 1.00 93.38 81 HIS A O 1
ATOM 666 N N . PRO A 1 82 ? 4.379 -8.633 -12.450 1.00 92.50 82 PRO A N 1
ATOM 667 C CA . PRO A 1 82 ? 4.562 -10.028 -12.835 1.00 92.50 82 PRO A CA 1
ATOM 668 C C . PRO A 1 82 ? 5.815 -10.649 -12.203 1.00 92.50 82 PRO A C 1
ATOM 670 O O . PRO A 1 82 ? 6.807 -9.951 -11.971 1.00 92.50 82 PRO A O 1
ATOM 673 N N . ASP A 1 83 ? 5.778 -11.963 -11.975 1.00 90.12 83 ASP A N 1
ATOM 674 C CA . ASP A 1 83 ? 6.916 -12.730 -11.446 1.00 90.12 83 ASP A CA 1
ATOM 675 C C . ASP A 1 83 ? 8.086 -12.813 -12.446 1.00 90.12 83 ASP A C 1
ATOM 677 O O . ASP A 1 83 ? 9.221 -13.058 -12.050 1.00 90.12 83 ASP A O 1
ATOM 681 N N . ASP A 1 84 ? 7.820 -12.616 -13.742 1.00 91.94 84 ASP A N 1
ATOM 682 C CA . ASP A 1 84 ? 8.800 -12.631 -14.834 1.00 91.94 84 ASP A CA 1
ATOM 683 C C . ASP A 1 84 ? 9.334 -11.234 -15.200 1.00 91.94 84 ASP A C 1
ATOM 685 O O . ASP A 1 84 ? 10.017 -11.075 -16.216 1.00 91.94 84 ASP A O 1
ATOM 689 N N . LEU A 1 85 ? 9.043 -10.213 -14.385 1.00 93.62 85 LEU A N 1
ATOM 690 C CA . LEU A 1 85 ? 9.607 -8.879 -14.570 1.00 93.62 85 LEU A CA 1
ATOM 691 C C . LEU A 1 85 ? 11.138 -8.929 -14.445 1.00 93.62 85 LEU A C 1
ATOM 693 O O . LEU A 1 85 ? 11.673 -9.464 -13.479 1.00 93.62 85 LEU A O 1
ATOM 697 N N . GLY A 1 86 ? 11.841 -8.33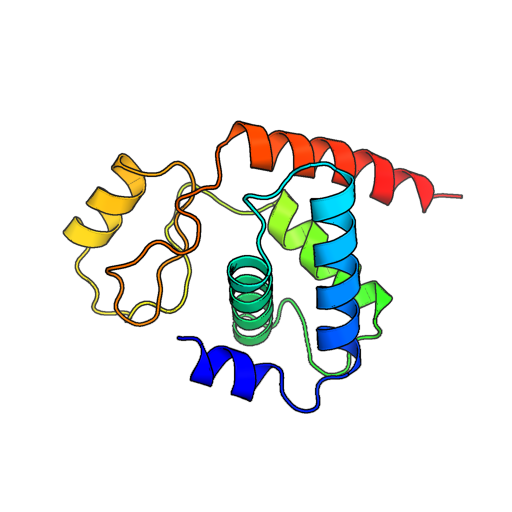4 -15.413 1.00 93.81 86 GLY A N 1
ATOM 698 C CA . GLY A 1 86 ? 13.303 -8.338 -15.453 1.00 93.81 86 GLY A CA 1
ATOM 699 C C . GLY A 1 86 ? 13.954 -7.704 -14.218 1.00 93.81 86 GLY A C 1
ATOM 700 O O . GLY A 1 86 ? 13.564 -6.620 -13.771 1.00 93.81 86 GLY A O 1
ATOM 701 N N . ASP A 1 87 ? 14.997 -8.358 -13.701 1.00 93.31 87 ASP A N 1
ATOM 702 C CA . ASP A 1 87 ? 15.770 -7.895 -12.540 1.00 93.31 87 ASP A CA 1
ATOM 703 C C . ASP A 1 87 ? 16.405 -6.513 -12.759 1.00 93.31 87 ASP A C 1
ATOM 705 O O . ASP A 1 87 ? 16.599 -5.748 -11.811 1.00 93.31 87 ASP A O 1
ATOM 709 N N . ASP A 1 88 ? 16.724 -6.167 -14.007 1.00 95.12 88 ASP A N 1
ATOM 710 C CA . ASP A 1 88 ? 17.251 -4.864 -14.406 1.00 95.12 88 ASP A CA 1
ATOM 711 C C . ASP A 1 88 ? 16.221 -3.744 -14.209 1.00 95.12 88 ASP A C 1
ATOM 713 O O . ASP A 1 88 ? 16.565 -2.670 -13.709 1.00 95.12 88 ASP A O 1
ATOM 717 N N . VAL A 1 89 ? 14.948 -4.013 -14.512 1.00 95.12 89 VAL A N 1
ATOM 718 C CA . VAL A 1 89 ? 13.830 -3.088 -14.277 1.00 95.12 89 VAL A CA 1
ATOM 719 C C . VAL A 1 89 ? 13.614 -2.877 -12.779 1.00 95.12 89 VAL A C 1
ATOM 721 O O . VAL A 1 89 ? 13.530 -1.734 -12.318 1.00 95.12 89 VAL A O 1
ATOM 724 N N . ILE A 1 90 ? 13.585 -3.961 -11.998 1.00 95.44 90 ILE A N 1
ATOM 725 C CA . ILE A 1 90 ? 13.446 -3.896 -10.535 1.00 95.44 90 ILE A CA 1
ATOM 726 C C . ILE A 1 90 ? 14.609 -3.103 -9.926 1.00 95.44 90 ILE A C 1
ATOM 728 O O . ILE A 1 90 ? 14.398 -2.182 -9.131 1.00 95.44 90 ILE A O 1
ATOM 732 N N . SER A 1 91 ? 15.837 -3.409 -10.349 1.00 96.12 91 SER A N 1
ATOM 733 C CA . SER A 1 91 ? 17.047 -2.721 -9.897 1.00 96.12 91 SER A CA 1
ATOM 734 C C . SER A 1 91 ? 17.014 -1.231 -10.237 1.00 96.12 91 SER A C 1
ATOM 736 O O . SER A 1 91 ? 17.344 -0.401 -9.390 1.00 96.12 91 SER A O 1
ATOM 738 N N . ALA A 1 92 ? 16.558 -0.862 -11.437 1.00 96.75 92 ALA A N 1
ATOM 739 C CA . ALA A 1 92 ? 16.413 0.537 -11.827 1.00 96.75 92 ALA A CA 1
ATOM 740 C C . ALA A 1 92 ? 15.432 1.290 -10.913 1.00 96.75 92 ALA A C 1
ATOM 742 O O . ALA A 1 92 ? 15.722 2.413 -10.492 1.00 96.75 92 ALA A O 1
ATOM 743 N N . HIS A 1 93 ? 14.306 0.671 -10.541 1.00 97.38 93 HIS A N 1
ATOM 744 C CA . HIS A 1 93 ? 13.366 1.264 -9.589 1.00 97.38 93 HIS A CA 1
ATOM 745 C C . HIS A 1 93 ? 13.964 1.428 -8.189 1.00 97.38 93 HIS A C 1
ATOM 747 O O . HIS A 1 93 ? 13.816 2.498 -7.599 1.00 97.38 93 HIS A O 1
ATOM 753 N N . LEU A 1 94 ? 14.655 0.410 -7.671 1.00 96.38 94 LEU A N 1
ATOM 754 C CA . LEU A 1 94 ? 15.280 0.456 -6.342 1.00 96.38 94 LEU A CA 1
ATOM 75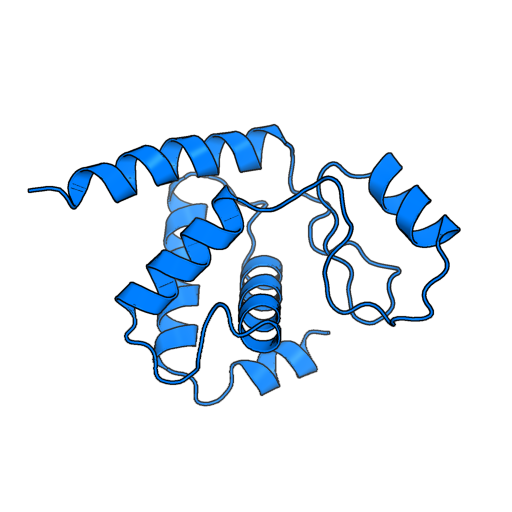5 C C . LEU A 1 94 ? 16.417 1.485 -6.254 1.00 96.38 94 LEU A C 1
ATOM 757 O O . LEU A 1 94 ? 16.664 2.045 -5.188 1.00 96.38 94 LEU A O 1
ATOM 761 N N . VAL A 1 95 ? 17.088 1.775 -7.372 1.00 96.38 95 VAL A N 1
ATOM 762 C CA . VAL A 1 95 ? 18.082 2.855 -7.459 1.00 96.38 95 VAL A CA 1
ATOM 763 C C . VAL A 1 95 ? 17.413 4.230 -7.521 1.00 96.38 95 VAL A C 1
ATOM 765 O O . VAL A 1 95 ? 17.897 5.180 -6.904 1.00 96.38 95 VAL A O 1
ATOM 768 N N . ALA A 1 96 ? 16.312 4.358 -8.265 1.00 96.12 96 ALA A N 1
ATOM 769 C CA . ALA A 1 96 ? 15.661 5.643 -8.512 1.00 96.12 96 ALA A CA 1
ATOM 770 C C . ALA A 1 96 ? 14.755 6.114 -7.362 1.00 96.12 96 ALA A C 1
ATOM 772 O O . ALA A 1 96 ? 14.579 7.320 -7.175 1.00 96.12 96 ALA A O 1
ATOM 773 N N . PHE A 1 97 ? 14.165 5.192 -6.599 1.00 96.56 97 PHE A N 1
ATOM 774 C CA . PHE A 1 97 ? 13.147 5.506 -5.600 1.00 96.56 97 PHE A CA 1
ATOM 775 C C . PHE A 1 97 ? 13.509 4.977 -4.216 1.00 96.56 97 PHE A C 1
ATOM 777 O O . PHE A 1 97 ? 14.107 3.923 -4.050 1.00 96.56 97 PHE A O 1
ATOM 784 N N . SER A 1 98 ? 13.086 5.717 -3.191 1.00 94.19 98 SER A N 1
ATOM 785 C CA . SER A 1 98 ? 13.271 5.310 -1.793 1.00 94.19 98 SER A CA 1
ATOM 786 C C . SER A 1 98 ? 12.370 4.152 -1.371 1.00 94.19 98 SER A C 1
ATOM 788 O O . SER A 1 98 ? 12.693 3.453 -0.417 1.00 94.19 98 SER A O 1
ATOM 790 N N . VAL A 1 99 ? 11.222 4.019 -2.031 1.00 95.50 99 VAL A N 1
ATOM 791 C CA . VAL A 1 99 ? 10.185 3.025 -1.763 1.00 95.50 99 VAL A CA 1
ATOM 792 C C . VAL A 1 99 ? 9.645 2.582 -3.107 1.00 95.50 99 VAL A C 1
ATOM 794 O O . VAL A 1 99 ? 9.376 3.425 -3.968 1.00 95.50 99 VAL A O 1
ATOM 797 N N . VAL A 1 100 ? 9.491 1.276 -3.290 1.00 97.12 100 VAL A N 1
ATOM 798 C CA . VAL A 1 100 ? 9.060 0.699 -4.560 1.00 97.12 100 VAL A CA 1
ATOM 799 C C . VAL A 1 100 ? 7.821 -0.161 -4.332 1.00 97.12 100 VAL A C 1
ATOM 801 O O . VAL A 1 100 ? 7.889 -1.230 -3.731 1.00 97.12 100 VAL A O 1
ATOM 804 N N . PHE A 1 101 ? 6.684 0.334 -4.823 1.00 97.62 101 PHE A N 1
ATOM 805 C CA . PHE A 1 101 ? 5.441 -0.418 -4.964 1.00 97.62 101 PHE A CA 1
ATOM 806 C C . PHE A 1 101 ? 5.043 -0.395 -6.437 1.00 97.62 101 PHE A C 1
ATOM 808 O O . PHE A 1 101 ? 4.559 0.627 -6.922 1.00 97.62 101 PHE A O 1
ATOM 815 N N . LEU A 1 102 ? 5.247 -1.489 -7.160 1.00 97.25 102 LEU A N 1
ATOM 816 C CA . LEU A 1 102 ? 4.981 -1.544 -8.594 1.00 97.25 102 LEU A CA 1
ATOM 817 C C . LEU A 1 102 ? 3.528 -1.924 -8.896 1.00 97.25 102 LEU A C 1
ATOM 819 O O . LEU A 1 102 ? 2.899 -2.710 -8.181 1.00 97.25 102 LEU A O 1
ATOM 823 N N . ASP A 1 103 ? 2.991 -1.358 -9.972 1.00 95.56 103 ASP A N 1
ATOM 824 C CA . ASP A 1 103 ? 1.696 -1.745 -10.519 1.00 95.56 103 ASP A CA 1
ATOM 825 C C . ASP A 1 103 ? 1.741 -3.118 -11.219 1.00 95.56 103 ASP A C 1
ATOM 827 O O . ASP A 1 103 ? 2.754 -3.813 -11.218 1.00 95.56 103 ASP A O 1
ATOM 831 N N . ASP A 1 104 ? 0.622 -3.526 -11.821 1.00 93.75 104 ASP A N 1
ATOM 832 C CA . ASP A 1 104 ? 0.488 -4.815 -12.510 1.00 93.75 104 ASP A CA 1
ATOM 833 C C . ASP A 1 104 ? 1.318 -4.934 -13.794 1.00 93.75 104 ASP A C 1
ATOM 835 O O . ASP A 1 104 ? 1.422 -6.025 -14.347 1.00 93.75 104 ASP A O 1
ATOM 839 N N . THR A 1 105 ? 1.917 -3.839 -14.267 1.00 93.19 105 THR A N 1
ATOM 840 C CA . THR A 1 105 ? 2.826 -3.854 -15.419 1.00 93.19 105 THR A CA 1
ATOM 841 C C . THR A 1 105 ? 4.291 -3.915 -15.006 1.00 93.19 105 THR A C 1
ATOM 843 O O . THR A 1 105 ? 5.133 -4.279 -15.819 1.00 93.19 105 THR A O 1
ATOM 846 N N . GLY A 1 106 ? 4.606 -3.542 -13.762 1.00 93.44 106 GLY A N 1
ATOM 847 C CA . GLY A 1 106 ? 5.979 -3.398 -13.290 1.00 93.44 106 GLY A CA 1
ATOM 848 C C . GLY A 1 106 ? 6.640 -2.068 -13.657 1.00 93.44 106 GLY A C 1
ATOM 849 O O . GLY A 1 106 ? 7.703 -1.771 -13.126 1.00 93.44 106 GLY A O 1
ATOM 850 N N . TYR A 1 107 ? 6.028 -1.245 -14.517 1.00 91.75 107 TYR A N 1
ATOM 851 C CA . TYR A 1 107 ? 6.645 -0.015 -15.032 1.00 91.75 107 TYR A CA 1
ATOM 852 C C . TYR A 1 107 ? 6.259 1.249 -14.268 1.00 91.75 107 TYR A C 1
ATOM 854 O O . TYR A 1 107 ? 6.896 2.293 -14.433 1.00 91.75 107 TYR A O 1
ATOM 862 N N . TRP A 1 108 ? 5.219 1.191 -13.434 1.00 95.31 108 TRP A N 1
ATO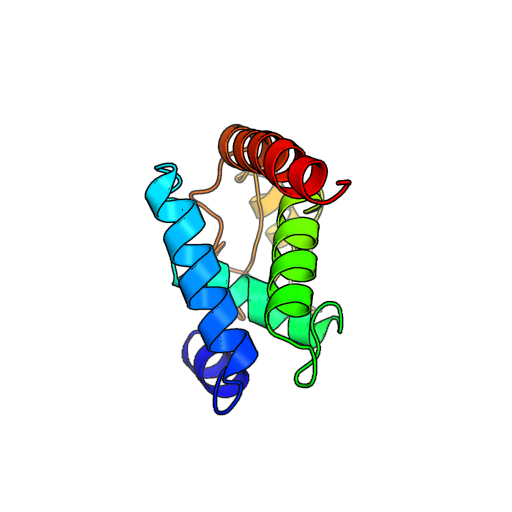M 863 C CA . TRP A 1 108 ? 4.827 2.324 -12.609 1.00 95.31 108 TRP A CA 1
ATOM 864 C C . TRP A 1 108 ? 5.014 2.029 -11.126 1.00 95.31 108 TRP A C 1
ATOM 866 O O . TRP A 1 108 ? 4.350 1.169 -10.553 1.00 95.31 108 TRP A O 1
ATOM 876 N N . ASN A 1 109 ? 5.884 2.814 -10.485 1.00 97.31 109 ASN A N 1
ATOM 877 C CA . ASN A 1 109 ? 5.976 2.866 -9.033 1.00 97.31 109 ASN A CA 1
ATOM 878 C C . ASN A 1 109 ? 4.854 3.750 -8.463 1.00 97.31 109 ASN A C 1
ATOM 880 O O . ASN A 1 109 ? 4.923 4.981 -8.525 1.00 97.31 109 ASN A O 1
ATOM 884 N N . VAL A 1 110 ? 3.844 3.113 -7.875 1.00 97.44 110 VAL A N 1
ATOM 885 C CA . VAL A 1 110 ? 2.708 3.743 -7.188 1.00 97.44 110 VAL A CA 1
ATOM 886 C C . VAL A 1 110 ? 3.176 4.532 -5.959 1.00 97.44 110 VAL A C 1
ATOM 888 O O . VAL A 1 110 ? 2.580 5.544 -5.613 1.00 97.44 110 VAL A O 1
ATOM 891 N N . ALA A 1 111 ? 4.280 4.122 -5.326 1.00 96.94 111 ALA A N 1
ATOM 892 C CA . ALA A 1 111 ? 4.855 4.782 -4.153 1.00 96.94 111 ALA A CA 1
ATOM 893 C C . ALA A 1 111 ? 5.888 5.876 -4.497 1.00 96.94 111 ALA A C 1
ATOM 895 O O . ALA A 1 111 ? 6.647 6.291 -3.622 1.00 96.94 111 ALA A O 1
ATOM 896 N N . ASN A 1 112 ? 5.942 6.361 -5.746 1.00 95.12 112 ASN A N 1
ATOM 897 C CA . ASN A 1 112 ? 6.997 7.276 -6.212 1.00 95.12 112 ASN A CA 1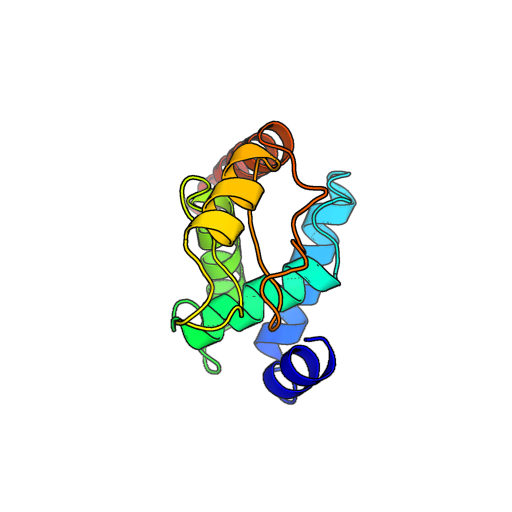
ATOM 898 C C . ASN A 1 112 ? 7.134 8.586 -5.408 1.00 95.12 112 ASN A C 1
ATOM 900 O O . ASN A 1 112 ? 8.211 9.180 -5.400 1.00 95.12 112 ASN A O 1
ATOM 904 N N . GLY A 1 113 ? 6.071 9.023 -4.724 1.00 93.19 113 GLY A N 1
ATOM 905 C CA . GLY A 1 113 ? 6.063 10.225 -3.892 1.00 93.19 113 GLY A CA 1
ATOM 906 C C . GLY A 1 113 ? 6.534 10.001 -2.453 1.00 93.19 113 GLY A C 1
ATOM 907 O O . GLY A 1 113 ? 6.724 10.975 -1.725 1.00 93.19 113 GLY A O 1
ATOM 908 N N . ILE A 1 114 ? 6.719 8.749 -2.018 1.00 95.19 114 ILE A N 1
ATOM 909 C CA . ILE A 1 114 ? 7.117 8.448 -0.642 1.00 95.19 114 ILE A CA 1
ATOM 910 C C . ILE A 1 114 ? 8.623 8.594 -0.470 1.00 95.19 114 ILE A C 1
ATOM 912 O O . ILE A 1 114 ? 9.432 7.902 -1.088 1.00 95.19 114 ILE A O 1
ATOM 916 N N . SER A 1 115 ? 8.997 9.459 0.469 1.00 92.56 115 SER A N 1
ATOM 917 C CA . SER A 1 115 ? 10.377 9.607 0.920 1.00 92.56 115 SER A CA 1
ATOM 918 C C . SER A 1 115 ? 10.696 8.689 2.109 1.00 92.56 115 SER A C 1
ATOM 920 O O . SER A 1 115 ? 9.811 8.310 2.881 1.00 92.56 115 SER A O 1
ATOM 922 N N . LYS A 1 116 ? 11.986 8.404 2.343 1.00 89.38 116 LYS A N 1
ATOM 923 C CA . LYS A 1 116 ? 12.429 7.719 3.578 1.00 89.38 116 LYS A CA 1
ATOM 924 C C . LYS A 1 116 ? 12.021 8.480 4.845 1.00 89.38 116 LYS A C 1
ATOM 926 O O . LYS A 1 116 ? 11.644 7.864 5.838 1.00 89.38 116 LYS A O 1
ATOM 931 N N . ASN A 1 117 ? 12.048 9.814 4.800 1.00 92.19 117 ASN A N 1
ATOM 932 C CA . ASN A 1 117 ? 11.650 10.658 5.930 1.00 92.19 117 ASN A CA 1
ATOM 933 C C . ASN A 1 117 ? 10.162 10.497 6.254 1.00 92.19 117 ASN A C 1
ATOM 935 O O . ASN A 1 117 ? 9.790 10.412 7.421 1.00 92.19 117 ASN A O 1
ATOM 939 N N . SER A 1 118 ? 9.323 10.401 5.225 1.00 92.62 118 SER A N 1
ATOM 940 C CA . SER A 1 118 ? 7.889 10.164 5.362 1.00 92.62 118 SER A CA 1
ATOM 941 C C . SER A 1 118 ? 7.603 8.844 6.083 1.00 92.62 118 SER A C 1
ATOM 943 O O . SER A 1 118 ? 6.835 8.828 7.042 1.00 92.62 118 SER A O 1
ATOM 945 N N . LEU A 1 119 ? 8.277 7.753 5.700 1.00 89.44 119 LEU A N 1
ATOM 946 C CA . LEU A 1 119 ? 8.169 6.465 6.401 1.00 89.44 119 LEU A CA 1
ATOM 947 C C . LEU A 1 119 ? 8.663 6.540 7.853 1.00 89.44 119 LEU A C 1
ATOM 949 O O . LEU A 1 119 ? 8.012 6.012 8.757 1.00 89.44 119 LEU A O 1
ATOM 953 N N . LEU A 1 120 ? 9.773 7.241 8.104 1.00 89.12 120 LEU A N 1
ATOM 954 C CA . LEU A 1 120 ? 10.306 7.426 9.457 1.00 89.12 120 LEU A CA 1
ATOM 955 C C . LEU A 1 120 ? 9.327 8.188 10.366 1.00 89.12 120 LEU A C 1
ATOM 957 O O . LEU A 1 120 ? 9.135 7.821 11.530 1.00 89.12 120 LEU A O 1
ATOM 961 N N . LEU A 1 121 ? 8.664 9.221 9.839 1.00 90.81 121 LEU A N 1
ATOM 962 C CA . LEU A 1 121 ? 7.614 9.946 10.557 1.00 90.81 121 LEU A CA 1
ATOM 963 C C . LEU A 1 121 ? 6.444 9.022 10.909 1.00 90.81 121 LEU A C 1
ATOM 965 O O . LEU A 1 121 ? 5.972 9.042 12.046 1.00 90.81 121 LEU A O 1
ATOM 969 N N . VAL A 1 122 ? 6.012 8.164 9.980 1.00 88.75 122 VAL A N 1
ATOM 970 C CA . VAL A 1 122 ? 4.948 7.179 10.239 1.00 88.75 122 VAL A CA 1
ATOM 971 C C . VAL A 1 122 ? 5.342 6.212 11.349 1.00 88.75 122 VAL A C 1
ATOM 973 O O . VAL A 1 122 ? 4.543 5.992 12.257 1.00 88.75 122 VAL A O 1
ATOM 976 N N . SER A 1 123 ? 6.574 5.698 11.338 1.00 83.06 123 SER A N 1
ATOM 977 C CA . SER A 1 123 ? 7.105 4.843 12.410 1.00 83.06 123 SER A CA 1
ATOM 978 C C . SER A 1 123 ? 7.105 5.548 13.774 1.00 83.06 123 SER A C 1
ATOM 980 O O . SER A 1 123 ? 6.673 4.989 14.790 1.00 83.06 123 SER A O 1
ATOM 982 N N . THR A 1 124 ? 7.473 6.830 13.785 1.00 83.62 124 THR A N 1
ATOM 983 C CA . THR A 1 124 ? 7.480 7.665 14.993 1.00 83.62 124 THR A CA 1
ATOM 984 C C . THR A 1 124 ? 6.061 7.867 15.544 1.00 83.62 124 THR A C 1
ATOM 986 O O . THR A 1 124 ? 5.813 7.667 16.734 1.00 83.62 124 THR A O 1
ATOM 989 N N . TYR A 1 125 ? 5.086 8.186 14.687 1.00 79.94 125 TYR A N 1
ATOM 990 C CA . TYR A 1 125 ? 3.681 8.326 15.088 1.00 79.94 125 TYR A CA 1
ATOM 991 C C . TYR A 1 125 ? 3.019 6.990 15.465 1.00 79.94 125 TYR A C 1
ATOM 993 O O . TYR A 1 125 ? 2.172 6.947 16.365 1.00 79.94 125 TYR A O 1
ATOM 1001 N N . GLY A 1 126 ? 3.389 5.902 14.788 1.00 65.44 126 GLY A N 1
ATOM 1002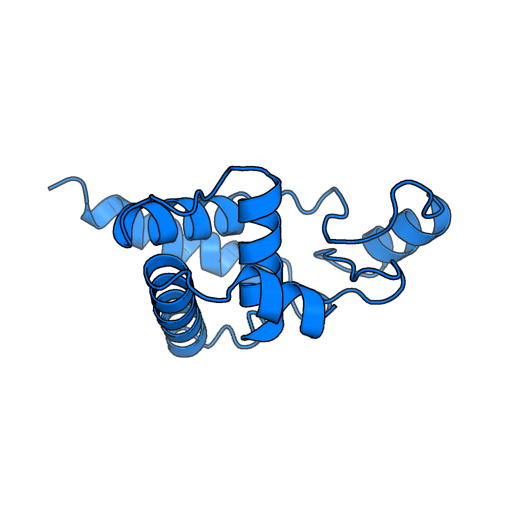 C CA . GLY A 1 126 ? 2.902 4.548 15.049 1.00 65.44 126 GLY A CA 1
ATOM 1003 C C . GLY A 1 126 ? 3.319 4.060 16.432 1.00 65.44 126 GLY A C 1
ATOM 1004 O O . GLY A 1 126 ? 2.486 3.556 17.184 1.00 65.44 126 GLY A O 1
ATOM 1005 N N . SER A 1 127 ? 4.565 4.334 16.819 1.00 56.31 127 SER A N 1
ATOM 1006 C CA . SER A 1 127 ? 5.084 4.047 18.160 1.00 56.31 127 SER A CA 1
ATOM 1007 C C . SER A 1 127 ? 4.262 4.751 19.248 1.00 56.31 127 SER A C 1
ATOM 1009 O O . SER A 1 127 ? 3.837 4.116 20.209 1.00 56.31 127 SER A O 1
ATOM 1011 N N . ILE A 1 128 ? 3.915 6.030 19.060 1.00 49.78 128 ILE A N 1
ATOM 1012 C CA . ILE A 1 128 ? 3.101 6.803 20.021 1.00 49.78 128 ILE A CA 1
ATOM 1013 C C . ILE A 1 128 ? 1.661 6.263 20.129 1.00 49.78 128 ILE A C 1
ATOM 1015 O O . ILE A 1 128 ? 1.080 6.241 21.218 1.00 49.78 128 ILE A O 1
ATOM 1019 N N . THR A 1 129 ? 1.091 5.788 19.017 1.00 50.19 129 THR A N 1
ATOM 1020 C CA . THR A 1 129 ? -0.298 5.295 18.954 1.00 50.19 129 THR A CA 1
ATOM 1021 C C . THR A 1 129 ? -0.443 3.883 19.544 1.00 50.19 129 THR A C 1
ATOM 1023 O O . THR A 1 129 ? -1.469 3.572 20.145 1.00 50.19 129 THR A O 1
ATOM 1026 N N . ILE A 1 130 ? 0.587 3.033 19.430 1.00 49.94 130 ILE A N 1
ATOM 1027 C CA . ILE A 1 130 ? 0.596 1.675 20.005 1.00 49.94 130 ILE A CA 1
ATOM 1028 C C . ILE A 1 130 ? 0.858 1.711 21.524 1.00 49.94 130 ILE A C 1
ATOM 1030 O O . ILE A 1 130 ? 0.312 0.884 22.256 1.00 49.94 130 ILE A O 1
ATOM 1034 N N . ILE A 1 131 ? 1.618 2.693 22.027 1.00 42.19 131 ILE A N 1
ATOM 1035 C CA . ILE A 1 131 ? 1.922 2.821 23.466 1.00 42.19 131 ILE A CA 1
ATOM 1036 C C . ILE A 1 131 ? 0.678 3.192 24.298 1.00 42.19 131 ILE A C 1
ATOM 1038 O O . ILE A 1 131 ? 0.529 2.704 25.415 1.00 42.19 131 ILE A O 1
ATOM 1042 N N . HIS A 1 132 ? -0.277 3.952 23.751 1.00 37.66 132 HIS A N 1
ATOM 1043 C CA . HIS A 1 132 ? -1.503 4.341 24.474 1.00 37.66 132 HIS A CA 1
ATOM 1044 C C . HIS A 1 132 ? -2.529 3.205 24.673 1.00 37.66 132 HIS A C 1
ATOM 1046 O O . HIS A 1 132 ? -3.606 3.443 25.211 1.00 37.66 132 HIS A O 1
ATOM 1052 N N . LYS A 1 133 ? -2.212 1.965 24.269 1.00 40.59 133 LYS A N 1
ATOM 1053 C CA . LYS A 1 133 ? -3.038 0.769 24.517 1.00 40.59 133 LYS A CA 1
ATOM 1054 C C . LYS A 1 133 ? -2.480 -0.198 25.567 1.00 40.59 133 LYS A C 1
ATOM 1056 O O . LYS A 1 133 ? -3.002 -1.301 25.701 1.00 40.59 133 LYS A O 1
ATOM 1061 N N . LYS A 1 134 ? -1.444 0.195 26.316 1.00 36.50 134 LYS A N 1
ATOM 1062 C CA . LYS A 1 134 ? -0.993 -0.516 27.526 1.00 36.50 134 LYS A CA 1
ATOM 1063 C C . LYS A 1 134 ? -1.436 0.218 28.800 1.00 36.50 134 LYS A C 1
ATOM 1065 O O . LYS A 1 134 ? -0.595 0.593 29.613 1.00 36.50 134 LYS A O 1
ATOM 1070 N N . GLY A 1 135 ? -2.740 0.449 28.930 1.00 38.00 135 GLY A N 1
ATOM 1071 C CA . GLY A 1 135 ? -3.396 0.919 30.152 1.00 38.00 135 GLY A CA 1
ATOM 1072 C C . GLY A 1 135 ? -4.510 -0.038 30.523 1.00 38.00 135 GLY A C 1
ATOM 1073 O O . GLY A 1 135 ? -5.281 -0.371 29.595 1.00 38.00 135 GLY A O 1
#

pLDDT: mean 89.97, std 12.89, range [36.5, 97.62]

Foldseek 3Di:
DVVVLCVLCPPLVLLVVLLVVVQVVCVVVVNCLCDSVVLSQLLSQCCVVVLDDSPDHNVSSNLSSLVCLLPPDQQFAAEQDDPPPDPVLRVVPSVQASHAYAYPHSNDGSSRVDDPVSSVVSNVVSVVVVVVPPD

Secondary structure (DSSP, 8-state):
-HHHHHHHHTT-HHHHHHHHHHHHHHHTTT-TTS-HHHHHHHHHHHHHTTSS-TTS-HHHHHHHHHHHHHT--SSS-EES--TT--HHHHHHHHHH-SS-EE-TTSS-BTTTT--HHHHHHHHHHHHHHHHTT--

Sequence (135 aa):
MIRRVSAELRHKENIVSALALATRWFRSRGLKEFDDLLLACFMVRLLEENVVVKQQDLLTVLRNFFLAIVNWDTSVAIGFHPDDLGDDVISAHLVAFSVVFLDDTGYWNVANGISKNSLLLVSTYGSITIIHKKG

Organism: Ancylostoma caninum (NCBI:txid29170)

Radius of gyration: 14.85 Å; chains: 1; bounding box: 36×29×46 Å